Protein AF-A0AAF0XCS4-F1 (afdb_monomer_lite)

pLDDT: mean 83.18, std 15.95, range [47.5, 97.25]

Radius of gyration: 20.46 Å; chains: 1; bounding box: 42×17×70 Å

Foldseek 3Di:
DDPVVVLVVLVVVLVVLVVVLVVLVVVLVCLVPDPDPDDPVVSVVSNVVSVVVSVVSVVVSVVSVVVSVVVVVPPPPPPPPPPDD

Structure (mmCIF, N/CA/C/O backbone):
data_AF-A0AAF0XCS4-F1
#
_entry.id   AF-A0AAF0XCS4-F1
#
loop_
_atom_site.group_PDB
_atom_site.id
_atom_site.type_symbol
_atom_site.label_atom_id
_atom_site.label_alt_id
_atom_site.label_comp_id
_atom_site.label_asym_id
_atom_site.label_entity_id
_atom_site.label_seq_id
_atom_site.pdbx_PDB_ins_code
_atom_site.Cartn_x
_atom_site.Cartn_y
_atom_site.Cartn_z
_atom_site.occupancy
_atom_site.B_iso_or_equiv
_atom_site.auth_seq_id
_atom_site.auth_comp_id
_atom_site.auth_asym_id
_atom_site.auth_atom_id
_atom_site.pdbx_PDB_model_num
ATOM 1 N N . MET A 1 1 ? -28.343 5.775 16.072 1.00 51.62 1 MET A N 1
ATOM 2 C CA . MET A 1 1 ? -27.397 5.173 15.104 1.00 51.62 1 MET A CA 1
ATOM 3 C C . MET A 1 1 ? -26.059 4.969 15.792 1.00 51.62 1 MET A C 1
ATOM 5 O O . MET A 1 1 ? -25.359 5.934 16.084 1.00 51.62 1 MET A O 1
ATOM 9 N N . ASP A 1 2 ? -25.793 3.709 16.114 1.00 71.81 2 ASP A N 1
ATOM 10 C CA . ASP A 1 2 ? -24.855 3.230 17.125 1.00 71.81 2 ASP A CA 1
ATOM 11 C C . ASP A 1 2 ? -23.367 3.469 16.858 1.00 71.81 2 ASP A C 1
ATOM 13 O O . ASP A 1 2 ? -22.880 3.401 15.727 1.00 71.81 2 ASP A O 1
ATOM 17 N N . ALA A 1 3 ? -22.613 3.646 17.948 1.00 65.06 3 ALA A N 1
ATOM 18 C CA . ALA A 1 3 ? -21.151 3.629 17.940 1.00 65.06 3 ALA A CA 1
ATOM 19 C C . ALA A 1 3 ? -20.587 2.329 17.326 1.00 65.06 3 ALA A C 1
ATOM 21 O O . ALA A 1 3 ? -19.546 2.365 16.667 1.00 65.06 3 ALA A O 1
ATOM 22 N N . ALA A 1 4 ? -21.310 1.210 17.459 1.00 72.25 4 ALA A N 1
ATOM 23 C CA . ALA A 1 4 ? -20.983 -0.076 16.844 1.00 72.25 4 ALA A CA 1
ATOM 24 C C . ALA A 1 4 ? -20.994 -0.033 15.302 1.00 72.25 4 ALA A C 1
ATOM 26 O O . ALA A 1 4 ? -20.080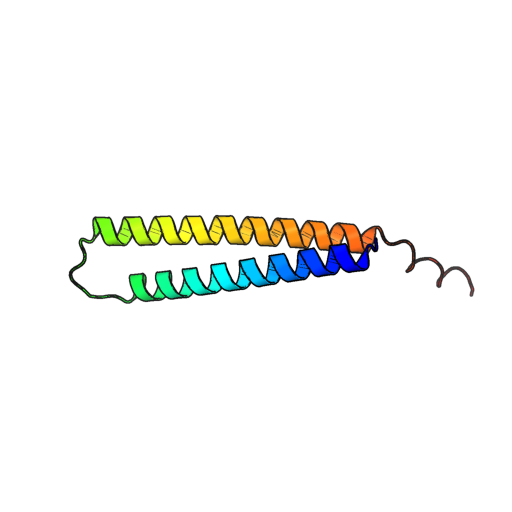 -0.566 14.667 1.00 72.25 4 ALA A O 1
ATOM 27 N N . ASN A 1 5 ? -21.950 0.674 14.686 1.00 80.31 5 ASN A N 1
ATOM 28 C CA . ASN A 1 5 ? -22.003 0.833 13.225 1.00 80.31 5 ASN A CA 1
ATOM 29 C C . ASN A 1 5 ? -20.819 1.657 12.710 1.00 80.31 5 ASN A C 1
ATOM 31 O O . ASN A 1 5 ? -20.252 1.357 11.662 1.00 80.31 5 ASN A O 1
ATOM 35 N N . ARG A 1 6 ? -20.388 2.665 13.477 1.00 77.50 6 ARG A N 1
ATOM 36 C CA . ARG A 1 6 ? -19.223 3.492 13.129 1.00 77.50 6 ARG A CA 1
ATOM 37 C C . ARG A 1 6 ? -17.906 2.725 13.271 1.00 77.50 6 ARG A C 1
ATOM 39 O O . ARG A 1 6 ? -17.031 2.888 12.430 1.00 77.50 6 ARG A O 1
ATOM 46 N N . LEU A 1 7 ? -17.759 1.885 14.300 1.00 81.75 7 LEU A N 1
ATOM 47 C CA . LEU A 1 7 ? -1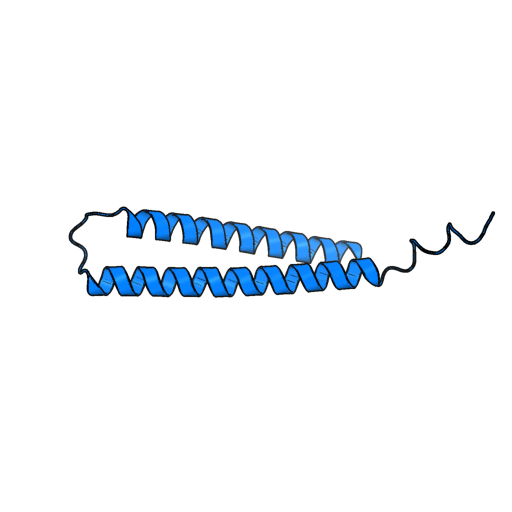6.585 1.014 14.460 1.00 81.75 7 LEU A CA 1
ATOM 48 C C . LEU A 1 7 ? -16.501 -0.053 13.365 1.00 81.75 7 LEU A C 1
ATOM 50 O O . LEU A 1 7 ? -15.408 -0.330 12.874 1.00 81.75 7 LEU A O 1
ATOM 54 N N . SER A 1 8 ? -17.646 -0.599 12.956 1.00 84.81 8 SER A N 1
ATOM 55 C CA . SER A 1 8 ? -17.730 -1.557 11.850 1.00 84.81 8 SER A CA 1
ATOM 56 C C . SER A 1 8 ? -17.367 -0.912 10.510 1.00 84.81 8 SER A C 1
ATOM 58 O O . SER A 1 8 ? -16.607 -1.496 9.745 1.00 84.81 8 SER A O 1
ATOM 60 N N . ALA A 1 9 ? -17.816 0.323 10.259 1.00 87.88 9 ALA A N 1
ATOM 61 C CA . ALA A 1 9 ? -17.444 1.072 9.057 1.00 87.88 9 ALA A CA 1
ATOM 62 C C . ALA A 1 9 ? -15.927 1.327 8.966 1.00 87.88 9 ALA A C 1
ATOM 64 O O . ALA A 1 9 ? -15.336 1.113 7.913 1.00 87.88 9 ALA A O 1
ATOM 65 N N . ILE A 1 10 ? -15.279 1.701 10.078 1.00 86.75 10 ILE A N 1
ATOM 66 C CA . ILE A 1 10 ? -13.814 1.869 10.121 1.00 86.75 10 ILE A CA 1
ATOM 67 C C . ILE A 1 10 ? -13.110 0.544 9.838 1.00 86.75 10 ILE A C 1
ATOM 69 O O . ILE A 1 10 ? -12.142 0.516 9.092 1.00 86.75 10 ILE A O 1
ATOM 73 N N . ALA A 1 11 ? -13.580 -0.559 10.428 1.00 88.31 11 ALA A N 1
ATOM 74 C CA . ALA A 1 11 ? -12.978 -1.869 10.199 1.00 88.31 11 ALA A CA 1
ATOM 75 C C . ALA A 1 11 ? -13.088 -2.301 8.726 1.00 88.31 11 ALA A C 1
ATOM 77 O O . ALA A 1 11 ? -12.128 -2.845 8.183 1.00 88.31 11 ALA A O 1
ATOM 78 N N . ALA A 1 12 ? -14.219 -2.018 8.072 1.00 92.38 12 ALA A N 1
ATOM 79 C CA . ALA A 1 12 ? -14.398 -2.271 6.645 1.00 92.38 12 ALA A CA 1
ATOM 80 C C . ALA A 1 12 ? -13.445 -1.421 5.787 1.00 92.38 12 ALA A C 1
ATOM 82 O O . ALA A 1 12 ? -12.776 -1.962 4.908 1.00 92.38 12 ALA A O 1
ATOM 83 N N . GLU A 1 13 ? -13.324 -0.123 6.081 1.00 93.06 13 GLU A N 1
ATOM 84 C CA . GLU A 1 13 ? -12.398 0.784 5.387 1.00 93.06 13 GLU A CA 1
ATOM 85 C C . GLU A 1 13 ? -10.934 0.346 5.567 1.00 93.06 13 GLU A C 1
ATOM 87 O O . GLU A 1 13 ? -10.183 0.263 4.597 1.00 93.06 13 GLU A O 1
ATOM 92 N N . MET A 1 14 ? -10.534 -0.031 6.787 1.00 92.06 14 MET A N 1
ATOM 93 C CA . MET A 1 14 ? -9.200 -0.581 7.054 1.00 92.06 14 MET A CA 1
ATOM 94 C C . MET A 1 14 ? -8.940 -1.861 6.248 1.00 92.06 14 MET A C 1
ATOM 96 O O . MET A 1 14 ? -7.859 -2.016 5.685 1.00 92.06 14 MET A O 1
ATOM 100 N N . GLY A 1 15 ? -9.926 -2.760 6.153 1.00 94.19 15 GLY A N 1
ATOM 101 C CA . GLY A 1 15 ? -9.816 -3.979 5.347 1.00 94.19 15 GLY A CA 1
ATOM 102 C C . GLY A 1 15 ? -9.655 -3.689 3.851 1.00 94.19 15 GLY A C 1
ATOM 103 O O . GLY A 1 15 ? -8.845 -4.326 3.179 1.00 94.19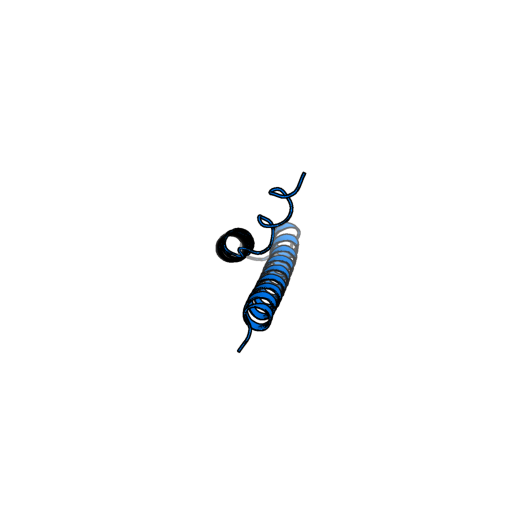 15 GLY A O 1
ATOM 104 N N . GLN A 1 16 ? -10.368 -2.688 3.328 1.00 95.00 16 GLN A N 1
ATOM 105 C CA . GLN A 1 16 ? -10.218 -2.245 1.938 1.00 95.00 16 GLN A CA 1
ATOM 106 C C . GLN A 1 16 ? -8.818 -1.684 1.665 1.00 95.00 16 GLN A C 1
ATOM 108 O O . GLN A 1 16 ? -8.180 -2.101 0.700 1.00 95.00 16 GLN A O 1
ATOM 113 N N . LEU A 1 17 ? -8.307 -0.810 2.538 1.00 94.44 17 LEU A N 1
ATOM 114 C CA . LEU A 1 17 ? -6.960 -0.246 2.391 1.00 94.44 17 LEU A CA 1
ATOM 115 C C . LEU A 1 17 ? -5.880 -1.331 2.468 1.00 94.44 17 LEU A C 1
ATOM 117 O O . LEU A 1 17 ? -4.932 -1.313 1.688 1.00 94.44 17 LEU A O 1
ATOM 121 N N . GLN A 1 18 ? -6.032 -2.313 3.361 1.00 94.94 18 GLN A N 1
ATOM 122 C CA . GLN A 1 18 ? -5.114 -3.453 3.436 1.00 94.94 18 GLN A CA 1
ATOM 123 C C . GLN A 1 18 ? -5.094 -4.260 2.133 1.00 94.94 18 GLN A C 1
ATOM 125 O O . GLN A 1 18 ? -4.016 -4.640 1.672 1.00 94.94 18 GLN A O 1
ATOM 130 N N . ASN A 1 19 ? -6.255 -4.491 1.519 1.00 96.50 19 ASN A N 1
ATOM 131 C CA . ASN A 1 19 ? -6.336 -5.177 0.231 1.00 96.50 19 ASN A CA 1
ATOM 132 C C . ASN A 1 19 ? -5.656 -4.369 -0.888 1.00 96.50 19 ASN A C 1
ATOM 134 O O . ASN A 1 19 ? -4.862 -4.937 -1.639 1.00 96.50 19 ASN A O 1
ATOM 138 N N . GLU A 1 20 ? -5.893 -3.055 -0.959 1.00 95.81 20 GLU A N 1
ATOM 139 C CA . GLU A 1 20 ? -5.267 -2.162 -1.953 1.00 95.81 20 GLU A CA 1
ATOM 140 C C . GLU A 1 20 ? -3.733 -2.133 -1.789 1.00 95.81 20 GLU A C 1
ATOM 142 O O . GLU A 1 20 ? -2.989 -2.287 -2.760 1.00 95.81 20 GLU A O 1
ATOM 147 N N . ILE A 1 21 ? -3.232 -2.053 -0.548 1.00 96.31 21 ILE A N 1
ATOM 148 C CA . ILE A 1 21 ? -1.793 -2.146 -0.241 1.00 96.31 21 ILE A CA 1
ATOM 149 C C . ILE A 1 21 ? -1.218 -3.485 -0.714 1.00 96.31 21 ILE A C 1
ATOM 151 O O . ILE A 1 21 ? -0.148 -3.525 -1.328 1.00 96.31 21 ILE A O 1
ATOM 155 N N . GLN A 1 22 ? -1.901 -4.600 -0.437 1.00 96.81 22 GLN A N 1
ATOM 156 C CA . GLN A 1 22 ? -1.441 -5.919 -0.873 1.00 96.81 22 GLN A CA 1
ATOM 157 C C . GLN A 1 22 ? -1.382 -6.033 -2.398 1.00 96.81 22 GLN A C 1
ATOM 159 O O . GLN A 1 22 ? -0.423 -6.597 -2.931 1.00 96.81 22 GLN A O 1
ATOM 164 N N . GLU A 1 23 ? -2.368 -5.492 -3.105 1.00 96.69 23 GLU A N 1
ATOM 165 C CA . GLU A 1 23 ? -2.384 -5.469 -4.565 1.00 96.69 23 GLU A CA 1
ATOM 166 C C . GLU A 1 23 ? -1.215 -4.651 -5.125 1.00 96.69 23 GLU A C 1
ATOM 168 O O . GLU A 1 23 ? -0.440 -5.156 -5.945 1.00 96.69 23 GLU A O 1
ATOM 173 N N . HIS A 1 24 ? -0.992 -3.440 -4.609 1.00 96.38 24 HIS A N 1
ATOM 174 C CA . HIS A 1 24 ? 0.150 -2.623 -5.015 1.00 96.38 24 HIS A CA 1
ATOM 175 C C . HIS A 1 24 ? 1.493 -3.292 -4.703 1.00 96.38 24 HIS A C 1
ATOM 177 O O . HIS A 1 24 ? 2.408 -3.243 -5.528 1.00 96.38 24 HIS A O 1
ATOM 183 N N . ARG A 1 25 ? 1.618 -4.000 -3.573 1.00 96.25 25 ARG A N 1
ATOM 184 C CA . ARG A 1 25 ? 2.817 -4.796 -3.255 1.00 96.25 25 ARG A CA 1
ATOM 185 C C . ARG A 1 25 ? 3.033 -5.936 -4.251 1.00 96.25 25 ARG A C 1
ATOM 187 O O . ARG A 1 25 ? 4.177 -6.208 -4.617 1.00 96.25 25 ARG A O 1
ATOM 194 N N . ARG A 1 26 ? 1.971 -6.598 -4.730 1.00 95.88 26 ARG A N 1
ATOM 195 C CA . ARG A 1 26 ? 2.077 -7.623 -5.791 1.00 95.88 26 ARG A CA 1
ATOM 196 C C . ARG A 1 26 ? 2.573 -7.013 -7.099 1.00 95.88 26 ARG A C 1
ATOM 198 O O . ARG A 1 26 ? 3.498 -7.557 -7.702 1.00 95.88 26 ARG A O 1
ATOM 205 N N . VAL A 1 27 ? 2.022 -5.866 -7.498 1.00 93.19 27 VAL A N 1
ATOM 206 C CA . VAL A 1 27 ? 2.463 -5.127 -8.694 1.00 93.19 27 VAL A CA 1
ATOM 207 C C . VAL A 1 27 ? 3.925 -4.704 -8.567 1.00 93.19 27 VAL A C 1
ATOM 209 O O . VAL A 1 27 ? 4.712 -4.931 -9.484 1.00 93.19 27 VAL A O 1
ATOM 212 N N . LEU A 1 28 ? 4.317 -4.147 -7.420 1.00 94.81 28 LEU A N 1
ATOM 213 C CA . LEU A 1 28 ? 5.696 -3.752 -7.150 1.00 94.81 28 LEU A CA 1
ATOM 214 C C . LEU A 1 28 ? 6.646 -4.952 -7.236 1.00 94.81 28 LEU A C 1
ATOM 216 O O . LEU A 1 28 ? 7.666 -4.877 -7.915 1.00 94.81 28 LEU A O 1
ATOM 220 N N . ASN A 1 29 ? 6.294 -6.077 -6.613 1.00 94.94 29 ASN A N 1
ATOM 221 C CA . ASN A 1 29 ? 7.088 -7.303 -6.683 1.00 94.94 29 ASN A CA 1
ATOM 222 C C . ASN A 1 29 ? 7.235 -7.819 -8.117 1.00 94.94 29 ASN A C 1
ATOM 224 O O . ASN A 1 29 ? 8.326 -8.234 -8.512 1.00 94.94 29 ASN A O 1
ATOM 228 N N . PHE A 1 30 ? 6.165 -7.760 -8.912 1.00 92.00 30 PHE A N 1
ATOM 229 C CA . PHE A 1 30 ? 6.229 -8.100 -10.329 1.00 92.00 30 PHE A CA 1
ATOM 230 C C . PHE A 1 30 ? 7.177 -7.166 -11.090 1.00 92.00 30 PHE A C 1
ATOM 232 O O . PHE A 1 30 ? 8.028 -7.638 -11.840 1.00 92.00 30 PHE A O 1
ATOM 239 N N . LEU A 1 31 ? 7.083 -5.850 -10.871 1.00 90.69 31 LEU A N 1
ATOM 240 C CA . LEU A 1 31 ? 7.972 -4.872 -11.501 1.00 90.69 31 LEU A CA 1
ATOM 241 C C . LEU A 1 31 ? 9.434 -5.122 -11.124 1.00 90.69 31 LEU A C 1
ATOM 243 O O . LEU A 1 31 ? 10.284 -5.163 -12.008 1.00 90.69 31 LEU A O 1
ATOM 247 N N . LEU A 1 32 ? 9.729 -5.342 -9.843 1.00 91.12 32 LEU A N 1
ATOM 248 C CA . LEU A 1 32 ? 11.089 -5.591 -9.362 1.00 91.12 32 LEU A CA 1
ATOM 249 C C . LEU A 1 32 ? 11.696 -6.851 -9.989 1.00 91.12 32 LEU A C 1
ATOM 251 O O . LEU A 1 32 ? 12.838 -6.816 -10.440 1.00 91.12 32 LEU A O 1
ATOM 255 N N . ARG A 1 33 ? 10.915 -7.932 -10.084 1.00 90.69 33 ARG A N 1
ATOM 256 C CA . ARG A 1 33 ? 11.362 -9.223 -10.634 1.00 90.69 33 ARG A CA 1
ATOM 257 C C . ARG A 1 33 ? 11.319 -9.300 -12.161 1.00 90.69 33 ARG A C 1
ATOM 259 O O . ARG A 1 33 ? 11.899 -10.213 -12.738 1.00 90.69 33 ARG A O 1
ATOM 266 N N . SER A 1 34 ? 10.628 -8.377 -12.827 1.00 85.12 34 SER A N 1
ATOM 267 C CA . SER A 1 34 ? 10.504 -8.392 -14.283 1.00 85.12 34 SER A CA 1
ATOM 268 C C . SER A 1 34 ? 11.835 -8.056 -14.956 1.00 85.12 34 SER A C 1
ATOM 270 O O . SER A 1 34 ? 12.375 -6.961 -14.780 1.00 85.12 34 SER A O 1
ATOM 272 N N . VAL A 1 35 ? 12.321 -8.987 -15.775 1.00 72.44 35 VAL A N 1
ATOM 273 C CA . VAL A 1 35 ? 13.515 -8.849 -16.630 1.00 72.44 35 VAL A CA 1
ATOM 274 C C . VAL A 1 35 ? 13.177 -8.425 -18.067 1.00 72.44 35 VAL A C 1
ATOM 276 O O . VAL A 1 35 ? 14.058 -8.368 -18.917 1.00 72.44 35 VAL A O 1
ATOM 279 N N . ARG A 1 36 ? 11.896 -8.155 -18.369 1.00 73.62 36 ARG A N 1
ATOM 280 C CA . ARG A 1 36 ? 11.453 -7.764 -19.720 1.00 73.62 36 ARG A CA 1
ATOM 281 C C . ARG A 1 36 ? 12.088 -6.442 -20.162 1.00 73.62 36 ARG A C 1
ATOM 283 O O . ARG A 1 36 ? 12.354 -5.577 -19.331 1.00 73.62 36 ARG A O 1
ATOM 290 N N . THR A 1 37 ? 12.197 -6.274 -21.482 1.00 68.12 37 THR A N 1
ATOM 291 C CA . THR A 1 37 ? 12.633 -5.076 -22.228 1.00 68.12 37 THR A CA 1
ATOM 292 C C . THR A 1 37 ? 11.668 -3.889 -22.075 1.00 68.12 37 THR A C 1
ATOM 294 O O . THR A 1 37 ? 11.161 -3.328 -23.041 1.00 68.12 37 THR A O 1
ATOM 297 N N . MET A 1 38 ? 11.354 -3.509 -20.838 1.00 79.69 38 MET A N 1
ATOM 298 C CA . MET A 1 38 ? 10.773 -2.206 -20.542 1.00 79.69 38 MET A CA 1
ATOM 299 C C . MET A 1 38 ? 11.917 -1.210 -20.378 1.00 79.69 38 MET A C 1
ATOM 301 O O . MET A 1 38 ? 12.933 -1.540 -19.770 1.00 79.69 38 MET A O 1
ATOM 305 N N . ASP A 1 39 ? 11.727 0.001 -20.894 1.00 89.81 39 ASP A N 1
ATOM 306 C CA . ASP A 1 39 ? 12.658 1.104 -20.681 1.00 89.81 39 ASP A CA 1
ATOM 307 C C . ASP A 1 39 ? 13.001 1.254 -19.177 1.00 89.81 39 ASP A C 1
ATOM 309 O O . ASP A 1 39 ? 12.074 1.318 -18.353 1.00 89.81 39 ASP A O 1
ATOM 313 N N . PRO A 1 40 ? 14.294 1.274 -18.794 1.00 89.06 40 PRO A N 1
ATOM 314 C CA . PRO A 1 40 ? 14.709 1.340 -17.395 1.00 89.06 40 PRO A CA 1
ATOM 315 C C . PRO A 1 40 ? 14.168 2.564 -16.655 1.00 89.06 40 PRO A C 1
ATOM 317 O O . PRO A 1 40 ? 13.692 2.424 -15.528 1.00 89.06 40 PRO A O 1
ATOM 320 N N . ALA A 1 41 ? 14.153 3.738 -17.293 1.00 91.50 41 ALA A N 1
ATOM 321 C CA . ALA A 1 41 ? 13.654 4.960 -16.666 1.00 91.50 41 ALA A CA 1
ATOM 322 C C . ALA A 1 41 ? 12.143 4.868 -16.405 1.00 91.50 41 ALA A C 1
ATOM 324 O O . ALA A 1 41 ? 11.659 5.184 -15.315 1.00 91.50 41 ALA A O 1
ATOM 325 N N . ARG A 1 42 ? 11.383 4.331 -17.364 1.00 91.25 42 ARG A N 1
ATOM 326 C CA . ARG A 1 42 ? 9.951 4.055 -17.198 1.00 91.25 42 ARG A CA 1
ATOM 327 C C . ARG A 1 42 ? 9.686 3.006 -16.119 1.00 91.25 42 ARG A C 1
ATOM 329 O O . ARG A 1 42 ? 8.703 3.121 -15.383 1.00 91.25 42 ARG A O 1
ATOM 336 N N . LYS A 1 43 ? 10.537 1.980 -16.009 1.00 91.81 43 LYS A N 1
ATOM 337 C CA . LYS A 1 43 ? 10.458 0.969 -14.944 1.00 91.81 43 LYS A CA 1
ATOM 338 C C . LYS A 1 43 ? 10.624 1.614 -13.575 1.00 91.81 43 LYS A C 1
ATOM 340 O O . LYS A 1 43 ? 9.807 1.381 -12.685 1.00 91.81 43 LYS A O 1
ATOM 345 N N . GLU A 1 44 ? 11.656 2.430 -13.429 1.00 92.88 44 GLU A N 1
ATOM 346 C CA . GLU A 1 44 ? 11.986 3.099 -12.180 1.00 92.88 44 GLU A CA 1
ATOM 347 C C . GLU A 1 44 ? 10.912 4.109 -11.766 1.00 92.88 44 GLU A C 1
ATOM 349 O O . GLU A 1 44 ? 10.468 4.087 -10.618 1.00 92.88 44 GLU A O 1
ATOM 354 N N . ALA A 1 45 ? 10.394 4.901 -12.709 1.00 94.50 45 ALA A N 1
ATOM 355 C CA . ALA A 1 45 ? 9.280 5.813 -12.454 1.00 94.50 45 ALA A CA 1
ATOM 356 C C . ALA A 1 45 ? 8.037 5.073 -11.930 1.00 94.50 45 ALA A C 1
ATOM 358 O O . ALA A 1 45 ? 7.410 5.502 -10.962 1.00 94.50 45 ALA A O 1
ATOM 359 N N . ARG A 1 46 ? 7.703 3.913 -12.514 1.00 93.69 46 ARG A N 1
ATOM 360 C CA . ARG A 1 46 ? 6.582 3.083 -12.043 1.00 93.69 46 ARG A CA 1
ATOM 361 C C . ARG A 1 46 ? 6.832 2.487 -10.663 1.00 93.69 46 ARG A C 1
ATOM 363 O O . ARG A 1 46 ? 5.904 2.429 -9.860 1.00 93.69 46 ARG A O 1
ATOM 370 N N . ILE A 1 47 ? 8.054 2.034 -10.385 1.00 94.81 47 ILE A N 1
ATOM 371 C CA . ILE A 1 47 ? 8.440 1.533 -9.059 1.00 94.81 47 ILE A CA 1
ATOM 372 C C . ILE A 1 47 ? 8.271 2.637 -8.015 1.00 94.81 47 ILE A C 1
ATOM 374 O O . ILE A 1 47 ? 7.655 2.391 -6.979 1.00 94.81 47 ILE A O 1
ATOM 378 N N . ARG A 1 48 ? 8.765 3.845 -8.303 1.00 96.19 48 ARG A N 1
ATOM 379 C CA . ARG A 1 48 ? 8.662 5.003 -7.410 1.00 96.19 48 ARG A CA 1
ATOM 380 C C . ARG A 1 48 ? 7.206 5.369 -7.133 1.00 96.19 48 ARG A C 1
ATOM 382 O O . ARG A 1 48 ? 6.799 5.340 -5.980 1.00 96.19 48 ARG A O 1
ATOM 389 N N . ALA A 1 49 ? 6.407 5.559 -8.181 1.00 96.19 49 ALA A N 1
ATOM 390 C CA . ALA A 1 49 ? 4.985 5.870 -8.043 1.00 96.19 49 ALA A CA 1
ATOM 391 C C . ALA A 1 49 ? 4.219 4.790 -7.256 1.00 96.19 49 ALA A C 1
ATOM 393 O O . ALA A 1 49 ? 3.347 5.097 -6.450 1.00 96.19 49 ALA A O 1
ATOM 394 N N . THR A 1 50 ? 4.556 3.508 -7.453 1.00 95.25 50 THR A N 1
ATOM 395 C CA . THR A 1 50 ? 3.916 2.411 -6.706 1.00 95.25 50 THR A CA 1
ATOM 396 C C . THR A 1 50 ? 4.306 2.431 -5.226 1.00 95.25 50 THR A C 1
ATOM 398 O O . THR A 1 50 ? 3.467 2.140 -4.380 1.00 95.25 50 THR A O 1
ATOM 401 N N . ARG A 1 51 ? 5.556 2.780 -4.896 1.00 96.81 51 ARG A N 1
ATOM 402 C CA . ARG A 1 51 ? 6.012 2.919 -3.504 1.00 96.81 51 ARG A CA 1
ATOM 403 C C . ARG A 1 51 ? 5.339 4.091 -2.802 1.00 96.81 51 ARG A C 1
ATOM 405 O O . ARG A 1 51 ? 4.766 3.877 -1.744 1.00 96.81 51 ARG A O 1
ATOM 412 N N . GLU A 1 52 ? 5.329 5.264 -3.430 1.00 97.25 52 GLU A N 1
ATOM 413 C CA . GLU A 1 52 ? 4.644 6.458 -2.908 1.00 97.25 52 GLU A CA 1
ATOM 414 C C . GLU A 1 52 ? 3.155 6.176 -2.660 1.00 97.25 52 GLU A C 1
ATOM 416 O O . GLU A 1 52 ? 2.582 6.577 -1.650 1.00 97.25 52 GLU A O 1
ATOM 421 N N . ARG A 1 53 ? 2.519 5.409 -3.556 1.00 95.12 53 ARG A N 1
ATOM 422 C CA . ARG A 1 53 ? 1.125 4.994 -3.384 1.00 95.12 53 ARG A CA 1
ATOM 423 C C . ARG A 1 53 ? 0.931 4.075 -2.177 1.00 95.12 53 ARG A C 1
ATOM 425 O O . ARG A 1 53 ? -0.040 4.255 -1.451 1.00 95.12 53 ARG A O 1
ATOM 432 N N . ILE A 1 54 ? 1.817 3.097 -1.978 1.00 96.06 54 ILE A N 1
ATOM 433 C CA . ILE A 1 54 ? 1.774 2.198 -0.814 1.00 96.06 54 ILE A CA 1
ATOM 434 C C . ILE A 1 54 ? 1.948 2.999 0.477 1.00 96.06 54 ILE A C 1
ATOM 436 O O . ILE A 1 54 ? 1.145 2.828 1.387 1.00 96.06 54 ILE A O 1
ATOM 440 N N . GLU A 1 55 ? 2.932 3.894 0.525 1.00 96.38 55 GLU A N 1
ATOM 441 C CA . GLU A 1 55 ? 3.217 4.740 1.689 1.00 96.38 55 GLU A CA 1
ATOM 442 C C . GLU A 1 55 ? 2.001 5.594 2.070 1.00 96.38 55 GLU A C 1
ATOM 444 O O . GLU A 1 55 ? 1.512 5.505 3.194 1.00 96.38 55 GLU A O 1
ATOM 449 N N . GLY A 1 56 ? 1.395 6.302 1.110 1.00 96.56 56 GLY A N 1
ATOM 450 C CA . GLY A 1 56 ? 0.190 7.093 1.382 1.00 96.56 56 GLY A CA 1
ATOM 451 C C . GLY A 1 56 ? -1.024 6.258 1.824 1.00 96.56 56 GLY A C 1
ATOM 452 O O . GLY A 1 56 ? -1.892 6.746 2.550 1.00 96.56 56 GLY A O 1
ATOM 453 N N . LEU A 1 57 ? -1.121 4.989 1.413 1.00 94.88 57 LEU A N 1
ATOM 454 C CA . LEU A 1 57 ? -2.165 4.081 1.905 1.00 94.88 57 LEU A CA 1
ATOM 455 C C . LEU A 1 57 ? -1.860 3.569 3.321 1.00 94.88 57 LEU A C 1
ATOM 457 O O . LEU A 1 57 ? -2.785 3.432 4.124 1.00 94.88 57 LEU A O 1
ATOM 461 N N . GLU A 1 58 ? -0.592 3.311 3.639 1.00 94.50 58 GLU A N 1
ATOM 462 C CA . GLU A 1 58 ? -0.137 2.914 4.976 1.00 94.50 58 GLU A CA 1
ATOM 463 C C . GLU A 1 58 ? -0.356 4.038 5.996 1.00 94.50 58 GLU A C 1
ATOM 465 O O . GLU A 1 58 ? -0.906 3.783 7.068 1.00 94.50 58 GLU A O 1
ATOM 470 N N . GLU A 1 59 ? -0.059 5.289 5.634 1.00 95.44 59 GLU A N 1
ATOM 471 C CA . GLU A 1 59 ? -0.352 6.468 6.460 1.00 95.44 59 GLU A CA 1
ATOM 472 C C . GLU A 1 59 ? -1.851 6.594 6.765 1.00 95.44 59 GLU A C 1
ATOM 474 O O . GLU A 1 59 ? -2.261 6.809 7.910 1.00 95.44 59 GLU A O 1
ATOM 479 N N . ARG A 1 60 ? -2.707 6.403 5.750 1.00 93.88 60 ARG A N 1
ATOM 480 C CA . ARG A 1 60 ? -4.168 6.413 5.933 1.00 93.88 60 ARG A CA 1
ATOM 481 C C . ARG A 1 60 ? -4.632 5.286 6.849 1.00 93.88 60 ARG A C 1
ATOM 483 O O . ARG A 1 60 ? -5.504 5.506 7.692 1.00 93.88 60 ARG A O 1
ATOM 490 N N . LEU A 1 61 ? -4.058 4.093 6.703 1.00 93.44 61 LEU A N 1
ATOM 491 C CA . LEU A 1 61 ? -4.368 2.952 7.560 1.00 93.44 61 LEU A CA 1
ATOM 492 C C . LEU A 1 61 ? -3.978 3.233 9.019 1.00 93.44 61 LEU A C 1
ATOM 494 O O . LEU A 1 61 ? -4.773 2.966 9.921 1.00 93.44 61 LEU A O 1
ATOM 498 N N . GLN A 1 62 ? -2.805 3.827 9.245 1.00 92.25 62 GLN A N 1
ATOM 499 C CA . GLN A 1 62 ? -2.336 4.221 10.573 1.00 92.25 62 GLN A CA 1
ATOM 500 C C . GLN A 1 62 ? -3.249 5.279 11.207 1.00 92.25 62 GLN A C 1
ATOM 502 O O . GLN A 1 62 ? -3.671 5.125 12.355 1.00 92.25 62 GLN A O 1
ATOM 507 N N . ALA A 1 63 ? -3.648 6.303 10.448 1.00 92.31 63 ALA A N 1
ATOM 508 C CA . ALA A 1 63 ? -4.575 7.328 10.925 1.00 92.31 63 ALA A CA 1
ATOM 509 C C . ALA A 1 63 ? -5.937 6.738 11.343 1.00 92.31 63 ALA A C 1
ATOM 511 O O . ALA A 1 63 ? -6.530 7.158 12.345 1.00 92.31 63 ALA A O 1
ATOM 512 N N . LEU A 1 64 ? -6.445 5.744 10.605 1.00 90.31 64 LEU A N 1
ATOM 513 C CA . LEU A 1 64 ? -7.674 5.036 10.969 1.00 90.31 64 LEU A CA 1
ATOM 514 C C . LEU A 1 64 ? -7.508 4.186 12.229 1.00 90.31 64 LEU A C 1
ATOM 516 O O . LEU A 1 64 ? -8.422 4.172 13.062 1.00 90.31 64 LEU A O 1
ATOM 520 N N . ASP A 1 65 ? -6.365 3.523 12.399 1.00 88.81 65 ASP A N 1
ATOM 521 C CA . ASP A 1 65 ? -6.094 2.707 13.582 1.00 88.81 65 ASP A CA 1
ATOM 522 C C . ASP A 1 65 ? -5.974 3.568 14.846 1.00 88.81 65 ASP A C 1
ATOM 524 O O . ASP A 1 65 ? -6.632 3.298 15.853 1.00 88.81 65 ASP A O 1
ATOM 528 N N . GLU A 1 66 ? -5.283 4.709 14.768 1.00 89.38 66 GLU A N 1
ATOM 529 C CA . GLU A 1 66 ? -5.263 5.695 15.852 1.00 89.38 66 GLU A CA 1
ATOM 530 C C . GLU A 1 66 ? -6.667 6.202 16.194 1.00 89.38 66 GLU A C 1
ATOM 532 O O . GLU A 1 66 ? -7.044 6.322 17.365 1.00 89.38 66 GLU A O 1
ATOM 537 N N . ARG A 1 67 ? -7.478 6.495 15.172 1.00 85.88 67 ARG A N 1
ATOM 538 C CA . ARG A 1 67 ? -8.856 6.966 15.354 1.00 85.88 67 ARG A CA 1
ATOM 539 C C . ARG A 1 67 ? -9.759 5.883 15.951 1.00 85.88 67 ARG A C 1
ATOM 541 O O . ARG A 1 67 ? -10.754 6.200 16.612 1.00 85.88 67 ARG A O 1
ATOM 548 N N . ARG A 1 68 ? -9.456 4.606 15.709 1.00 84.31 68 ARG A N 1
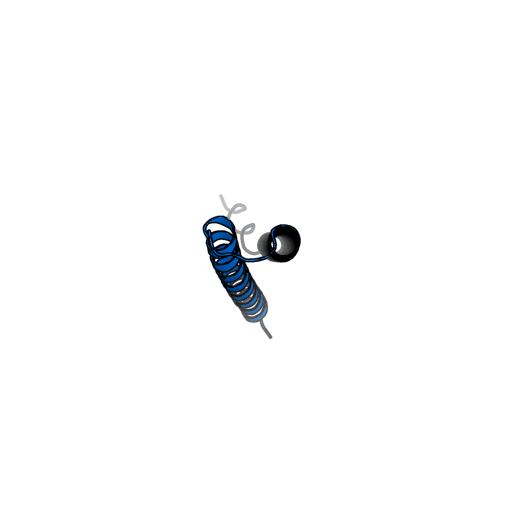ATOM 549 C CA . ARG A 1 68 ? -10.124 3.459 16.335 1.00 84.31 68 ARG A CA 1
ATOM 550 C C . ARG A 1 68 ? -9.672 3.292 17.787 1.00 84.31 68 ARG A C 1
ATOM 552 O O . ARG A 1 68 ? -10.527 3.110 18.652 1.00 84.31 68 ARG A O 1
ATOM 559 N N . ALA A 1 69 ? -8.374 3.415 18.064 1.00 83.06 69 ALA A N 1
ATOM 560 C CA . ALA A 1 69 ? -7.789 3.318 19.400 1.00 83.06 69 ALA A CA 1
ATOM 561 C C . ALA A 1 69 ? -8.306 4.420 20.338 1.00 83.06 69 ALA A C 1
ATOM 563 O O . ALA A 1 69 ? -8.848 4.112 21.399 1.00 83.06 69 ALA A O 1
ATOM 564 N N . LYS A 1 70 ? -8.273 5.686 19.895 1.00 81.81 70 LYS A N 1
ATOM 565 C CA . LYS A 1 70 ? -8.809 6.848 20.634 1.00 81.81 70 LYS A CA 1
ATOM 566 C C . LYS A 1 70 ? -10.293 6.688 20.999 1.00 81.81 70 LYS A C 1
ATOM 568 O O . LYS A 1 70 ? -10.743 7.167 22.033 1.00 81.81 70 LYS A O 1
ATOM 573 N N . ARG A 1 71 ? -11.073 5.985 20.169 1.00 74.56 71 ARG A N 1
ATOM 574 C CA . ARG A 1 71 ? -12.496 5.713 20.443 1.00 74.56 71 ARG A CA 1
ATOM 575 C C . ARG A 1 71 ? -12.734 4.563 21.412 1.00 74.56 71 ARG A C 1
ATOM 577 O O . ARG A 1 71 ? -13.734 4.591 22.123 1.00 74.56 71 ARG A O 1
ATOM 584 N N . LYS A 1 72 ? -11.842 3.570 21.460 1.00 67.25 72 LYS A N 1
ATOM 585 C CA . LYS A 1 72 ? -11.897 2.520 22.486 1.00 67.25 72 LYS A CA 1
ATOM 586 C C . LYS A 1 72 ? -11.597 3.092 23.873 1.00 67.25 72 LYS A C 1
ATOM 588 O O . LYS A 1 72 ? -12.282 2.729 24.820 1.00 67.25 72 LYS A O 1
ATOM 593 N N . THR A 1 73 ? -10.630 4.004 23.981 1.00 64.12 73 THR A N 1
ATOM 594 C CA . THR A 1 73 ? -10.234 4.612 25.264 1.00 64.12 73 THR A CA 1
ATOM 595 C C . THR A 1 73 ? -11.250 5.625 25.802 1.00 64.12 73 THR A C 1
ATOM 597 O O . THR A 1 73 ? -11.330 5.811 27.008 1.00 64.12 73 THR A O 1
ATOM 600 N N . GLN A 1 74 ? -12.080 6.230 24.946 1.00 56.78 74 GLN A N 1
ATOM 601 C CA . GLN A 1 74 ? -13.177 7.124 25.354 1.00 56.78 74 GLN A CA 1
ATOM 602 C C . GLN A 1 74 ? -14.488 6.412 25.747 1.00 56.78 74 GLN A C 1
ATOM 604 O O . GLN A 1 74 ? -15.459 7.090 26.077 1.00 56.78 74 GLN A O 1
ATOM 609 N N . SER A 1 75 ? -14.568 5.075 25.711 1.00 47.50 75 SER A N 1
ATOM 610 C CA . SER A 1 75 ? -15.775 4.345 26.134 1.00 47.50 75 SER A CA 1
ATOM 611 C C . SER A 1 75 ? -15.751 4.096 27.656 1.00 47.50 75 SER A C 1
ATOM 613 O O . SER A 1 75 ? -14.947 3.285 28.118 1.00 47.50 75 SER A O 1
ATOM 615 N N . PRO A 1 76 ? -16.617 4.740 28.467 1.00 47.53 76 PRO A N 1
ATOM 616 C CA . PRO A 1 76 ? -16.486 4.789 29.928 1.00 47.53 76 PRO A CA 1
ATOM 617 C C . PRO A 1 76 ? -17.071 3.553 30.640 1.00 47.53 76 PRO A C 1
ATOM 619 O O . PRO A 1 76 ? -17.688 3.669 31.697 1.00 47.53 76 PRO A O 1
ATOM 622 N N . VAL A 1 77 ? -16.934 2.354 30.065 1.00 51.53 77 VAL A N 1
ATOM 623 C CA . VAL A 1 77 ? -17.578 1.135 30.604 1.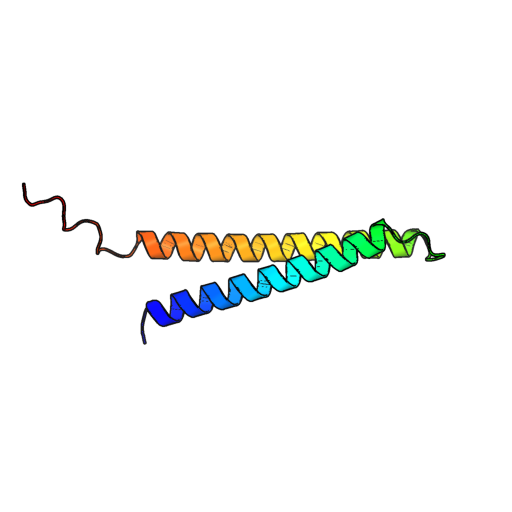00 51.53 77 VAL A CA 1
ATOM 624 C C . VAL A 1 77 ? -16.600 0.241 31.381 1.00 51.53 77 VAL A C 1
ATOM 626 O O . VAL A 1 77 ? -17.030 -0.586 32.180 1.00 51.53 77 VAL A O 1
ATOM 629 N N . ALA A 1 78 ? -15.286 0.427 31.227 1.00 49.38 78 ALA A N 1
ATOM 630 C CA . ALA A 1 78 ? -14.291 -0.427 31.886 1.00 49.38 78 ALA A CA 1
ATOM 631 C C . ALA A 1 78 ? -13.942 -0.010 33.331 1.00 49.38 78 ALA A C 1
ATOM 633 O O . ALA A 1 78 ? -13.444 -0.832 34.093 1.00 49.38 78 ALA A O 1
ATOM 634 N N . GLU A 1 79 ? -14.244 1.223 33.748 1.00 47.78 79 GLU A N 1
ATOM 635 C CA . GLU A 1 79 ? -13.741 1.782 35.018 1.00 47.78 79 GLU A CA 1
ATOM 636 C C . GLU A 1 79 ? -14.738 1.705 36.192 1.00 47.78 79 GLU A C 1
ATOM 638 O O . GLU A 1 79 ? -14.470 2.189 37.284 1.00 47.78 79 GLU A O 1
ATOM 643 N N . ARG A 1 80 ? -15.899 1.055 36.024 1.00 50.97 80 ARG A N 1
ATOM 644 C CA . ARG A 1 80 ? -16.890 0.908 37.115 1.00 50.97 80 ARG A CA 1
ATOM 645 C C . ARG A 1 80 ? -16.800 -0.403 37.898 1.00 50.97 80 ARG A C 1
ATOM 647 O O . ARG A 1 80 ? -17.597 -0.614 38.805 1.00 50.97 80 ARG A O 1
ATOM 654 N N . ARG A 1 81 ? -15.855 -1.290 37.572 1.00 52.78 81 ARG A N 1
ATOM 655 C CA . ARG A 1 81 ? -15.714 -2.598 38.243 1.00 52.78 81 ARG A CA 1
ATOM 656 C C . ARG A 1 81 ? -14.650 -2.658 39.339 1.00 52.78 81 ARG A C 1
ATOM 658 O O . ARG A 1 81 ? -14.567 -3.682 40.000 1.00 52.78 81 ARG A O 1
ATOM 665 N N . SER A 1 82 ? -13.892 -1.585 39.567 1.00 48.88 82 SER A N 1
ATOM 666 C CA . SER A 1 82 ? -12.809 -1.570 40.565 1.00 48.88 82 SER A CA 1
ATOM 667 C C . SER A 1 82 ? -13.079 -0.684 41.790 1.00 48.88 82 SER A C 1
ATOM 669 O O . SER A 1 82 ? -12.155 -0.415 42.546 1.00 48.88 82 SER A O 1
ATOM 671 N N . ALA A 1 83 ? -14.323 -0.235 41.995 1.00 51.44 83 ALA A N 1
ATOM 672 C CA . ALA A 1 83 ? -14.724 0.578 43.153 1.00 51.44 83 ALA A CA 1
ATOM 673 C C . ALA A 1 83 ? -15.577 -0.190 44.187 1.00 51.44 83 ALA A C 1
ATOM 675 O O . ALA A 1 83 ? -16.173 0.419 45.068 1.00 51.44 83 ALA A O 1
ATOM 676 N N . PHE A 1 84 ? -15.654 -1.518 44.077 1.00 54.03 84 PHE A N 1
ATOM 677 C CA . PHE A 1 84 ? -16.281 -2.390 45.071 1.00 54.03 84 PHE A CA 1
ATOM 678 C C . PHE A 1 84 ? -15.327 -3.548 45.370 1.00 54.03 84 PHE A C 1
ATOM 680 O O . PHE A 1 84 ? -15.359 -4.566 44.682 1.00 54.03 84 PHE A O 1
ATOM 687 N N . ASN A 1 85 ? -14.432 -3.331 46.332 1.00 49.03 85 ASN A N 1
ATOM 688 C CA . ASN A 1 85 ? -13.875 -4.329 47.248 1.00 49.03 85 ASN A CA 1
ATOM 689 C C . ASN A 1 85 ? -13.178 -3.599 48.394 1.00 49.03 85 ASN A C 1
ATOM 691 O O . ASN A 1 85 ? -12.379 -2.686 48.090 1.00 49.03 85 ASN A O 1
#

Secondary structure (DSSP, 8-state):
--HHHHHHHHHHHHHHHHHHHHHHHHHHHHHHH--SS--HHHHHHHHHHHHHHHHHHHHHHHHHHHHHHHHHHT-TTSTTSSS--

Sequence (85 aa):
MDAANRLSAIAAEMGQLQNEIQEHRRVLNFLLRSVRTMDPARKEARIRATRERIEGLEERLQALDERRAKRKTQSPVA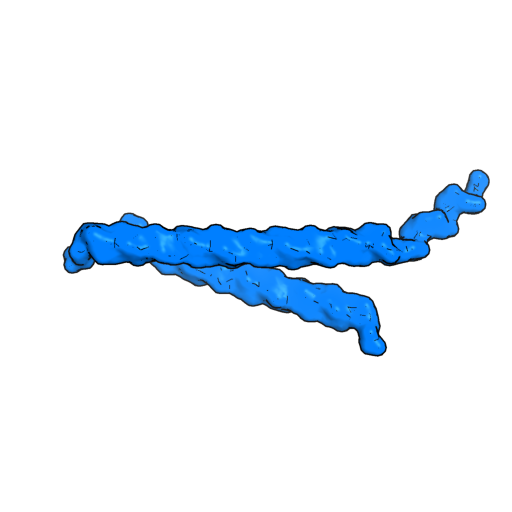ERRSAFN

Organism: Daucus carota subsp. sativus (NCBI:txid79200)